Protein AF-A0A536Z7R0-F1 (afdb_monomer_lite)

Structure (mmCIF, N/CA/C/O backbone):
data_AF-A0A536Z7R0-F1
#
_entry.id   AF-A0A536Z7R0-F1
#
loop_
_atom_site.group_PDB
_atom_site.id
_atom_site.type_symbol
_atom_site.label_atom_id
_atom_site.label_alt_id
_atom_site.label_comp_id
_atom_site.label_asym_id
_atom_site.label_entity_id
_atom_site.label_seq_id
_atom_site.pdbx_PDB_ins_code
_atom_site.Cartn_x
_atom_site.Cartn_y
_atom_site.Cartn_z
_atom_site.occupancy
_atom_site.B_iso_or_equiv
_atom_site.auth_seq_id
_atom_site.auth_comp_id
_atom_site.auth_asym_id
_atom_site.auth_atom_id
_atom_site.pdbx_PDB_model_num
ATOM 1 N N . MET A 1 1 ? 31.403 8.429 -36.443 1.00 37.69 1 MET A N 1
ATOM 2 C CA . MET A 1 1 ? 29.964 8.539 -36.758 1.00 37.69 1 MET A CA 1
ATOM 3 C C . MET A 1 1 ? 29.201 8.063 -35.531 1.00 37.69 1 MET A C 1
ATOM 5 O O . MET A 1 1 ? 29.102 6.863 -35.332 1.00 37.69 1 MET A O 1
ATOM 9 N N . ILE A 1 2 ? 28.797 8.972 -34.637 1.00 49.50 2 ILE A N 1
ATOM 10 C CA . ILE A 1 2 ? 28.021 8.599 -33.443 1.00 49.50 2 ILE A CA 1
ATOM 11 C C . ILE A 1 2 ? 26.583 8.401 -33.923 1.00 49.50 2 ILE A C 1
ATOM 13 O O . ILE A 1 2 ? 25.930 9.368 -34.311 1.00 49.50 2 ILE A O 1
ATOM 17 N N . ALA A 1 3 ? 26.127 7.150 -33.987 1.00 56.59 3 ALA A N 1
ATOM 18 C CA . ALA A 1 3 ? 24.727 6.856 -34.247 1.00 56.59 3 ALA A CA 1
ATOM 19 C C . ALA A 1 3 ? 23.916 7.425 -33.078 1.00 56.59 3 ALA A C 1
ATOM 21 O O . ALA A 1 3 ? 24.098 7.022 -31.933 1.00 56.59 3 ALA A O 1
ATOM 22 N N . ARG A 1 4 ? 23.083 8.432 -33.353 1.00 60.38 4 ARG A N 1
ATOM 23 C CA . ARG A 1 4 ? 22.145 8.962 -32.368 1.00 60.38 4 ARG A CA 1
ATOM 24 C C . ARG A 1 4 ? 21.025 7.943 -32.234 1.00 60.38 4 ARG A C 1
ATOM 26 O O . ARG A 1 4 ? 20.289 7.737 -33.199 1.00 60.38 4 ARG A O 1
ATOM 33 N N . ASP A 1 5 ? 20.909 7.322 -31.068 1.00 57.41 5 ASP A N 1
ATOM 34 C CA . ASP A 1 5 ? 19.802 6.414 -30.800 1.00 57.41 5 ASP A CA 1
ATOM 35 C C . ASP A 1 5 ? 18.461 7.134 -31.009 1.00 57.41 5 ASP A C 1
ATOM 37 O O . ASP A 1 5 ? 18.314 8.309 -30.637 1.00 57.41 5 ASP A O 1
ATOM 41 N N . PRO A 1 6 ? 17.470 6.475 -31.636 1.00 61.03 6 PRO A N 1
ATOM 42 C CA . PRO A 1 6 ? 16.142 7.047 -31.750 1.00 61.03 6 PRO A CA 1
ATOM 43 C C . PRO A 1 6 ? 15.572 7.288 -30.341 1.00 61.03 6 PRO A C 1
ATOM 45 O O . PRO A 1 6 ? 15.823 6.490 -29.436 1.00 61.03 6 PRO A O 1
ATOM 48 N N . PRO A 1 7 ? 14.760 8.342 -30.140 1.00 60.66 7 PRO A N 1
ATOM 49 C CA . PRO A 1 7 ? 14.249 8.768 -28.831 1.00 60.66 7 PRO A CA 1
ATOM 50 C C . PRO A 1 7 ? 13.238 7.799 -28.190 1.00 60.66 7 PRO A C 1
ATOM 52 O O . PRO A 1 7 ? 12.446 8.221 -27.364 1.00 60.66 7 PRO A O 1
ATOM 55 N N . GLY A 1 8 ? 13.210 6.528 -28.594 1.00 61.25 8 GLY A N 1
ATOM 56 C CA . GLY A 1 8 ? 12.556 5.432 -27.874 1.00 61.25 8 GLY A CA 1
ATOM 57 C C . GLY A 1 8 ? 13.526 4.310 -27.478 1.00 61.25 8 GLY A C 1
ATOM 58 O O . GLY A 1 8 ? 13.253 3.575 -26.534 1.00 61.25 8 GLY A O 1
ATOM 59 N N . ALA A 1 9 ? 14.682 4.200 -28.144 1.00 64.38 9 ALA A N 1
ATOM 60 C CA . ALA A 1 9 ? 15.721 3.228 -27.804 1.00 64.38 9 ALA A CA 1
ATOM 61 C C . ALA A 1 9 ? 16.461 3.613 -26.514 1.00 64.38 9 ALA A C 1
ATOM 63 O O . ALA A 1 9 ? 16.735 2.745 -25.690 1.00 64.38 9 ALA A O 1
ATOM 64 N N . VAL A 1 10 ? 16.697 4.913 -26.294 1.00 67.88 10 VAL A N 1
ATOM 65 C CA . VAL A 1 10 ? 17.288 5.434 -25.047 1.00 67.88 10 VAL A CA 1
ATOM 66 C C . VAL A 1 10 ? 16.356 5.203 -23.852 1.00 67.88 10 VAL A C 1
ATOM 68 O O . VAL A 1 10 ? 16.800 4.83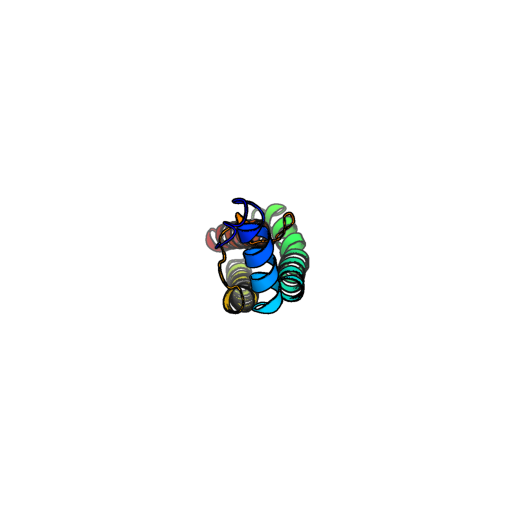1 -22.776 1.00 67.88 10 VAL A O 1
ATOM 71 N N . GLN A 1 11 ? 15.047 5.367 -24.026 1.00 67.12 11 GLN A N 1
ATOM 72 C CA . GLN A 1 11 ? 14.048 5.147 -22.978 1.00 67.12 11 GLN A CA 1
ATOM 73 C C . GLN A 1 11 ? 13.888 3.656 -22.677 1.00 67.12 11 GLN A C 1
ATOM 75 O O . GLN A 1 11 ? 13.777 3.274 -21.514 1.00 67.12 11 GLN A O 1
ATOM 80 N N . GLY A 1 12 ? 13.931 2.810 -23.711 1.00 70.75 12 GLY A N 1
ATOM 81 C CA . GLY A 1 12 ? 13.987 1.360 -23.548 1.00 70.75 12 GLY A CA 1
ATOM 82 C C . GLY A 1 12 ? 15.222 0.911 -22.763 1.00 70.75 12 GLY A C 1
ATOM 83 O O . GLY A 1 12 ? 15.090 0.098 -21.849 1.00 70.75 12 GLY A O 1
ATOM 84 N N . SER A 1 13 ? 16.401 1.477 -23.054 1.00 80.75 13 SER A N 1
ATOM 85 C CA . SER A 1 13 ? 17.635 1.150 -22.328 1.00 80.75 13 SER A CA 1
ATOM 86 C C . SER A 1 13 ? 17.644 1.698 -20.897 1.00 80.75 13 SER A C 1
ATOM 88 O O . SER A 1 13 ? 18.053 0.989 -19.983 1.00 80.75 13 SER A O 1
ATOM 90 N N . LEU A 1 14 ? 17.111 2.902 -20.666 1.00 78.81 14 LEU A N 1
ATOM 91 C CA . LEU A 1 14 ? 16.943 3.478 -19.326 1.00 78.81 14 LEU A CA 1
ATOM 92 C C . LEU A 1 14 ? 15.981 2.661 -18.461 1.00 78.81 14 LEU A C 1
ATOM 94 O O . LEU A 1 14 ? 16.261 2.430 -17.287 1.00 78.81 14 LEU A O 1
ATOM 98 N N . ARG A 1 15 ? 14.866 2.190 -19.030 1.00 75.44 15 ARG A N 1
ATOM 99 C CA . ARG A 1 15 ? 13.935 1.299 -18.327 1.00 75.44 15 ARG A CA 1
ATOM 100 C C . ARG A 1 15 ? 14.604 -0.031 -17.973 1.00 75.44 15 ARG A C 1
ATOM 102 O O . ARG A 1 15 ? 14.420 -0.508 -16.859 1.00 75.44 15 ARG A O 1
ATOM 109 N N . ALA A 1 16 ? 15.375 -0.617 -18.891 1.00 74.62 16 ALA A N 1
ATOM 110 C CA . ALA A 1 16 ? 16.109 -1.854 -18.621 1.00 74.62 16 ALA A CA 1
ATOM 111 C C . ALA A 1 16 ? 17.127 -1.667 -17.483 1.00 74.62 16 ALA A C 1
ATOM 113 O O . ALA A 1 16 ? 17.119 -2.432 -16.526 1.00 74.62 16 ALA A O 1
ATOM 114 N N . LEU A 1 17 ? 17.909 -0.582 -17.516 1.00 76.94 17 LEU A N 1
ATOM 115 C CA . LEU A 1 17 ? 18.843 -0.241 -16.440 1.00 76.94 17 LEU A CA 1
ATOM 116 C C . LEU A 1 17 ? 18.138 -0.003 -15.099 1.00 76.94 17 LEU A C 1
ATOM 118 O O . LEU A 1 17 ? 18.655 -0.403 -14.065 1.00 76.94 17 LEU A O 1
ATOM 122 N N . ALA A 1 18 ? 16.957 0.617 -15.093 1.00 76.12 18 ALA A N 1
ATOM 123 C CA . ALA A 1 18 ? 16.186 0.808 -13.868 1.00 76.12 18 ALA A CA 1
ATOM 124 C C . ALA A 1 18 ? 15.742 -0.523 -13.234 1.00 76.12 18 ALA A C 1
ATOM 126 O O . ALA A 1 18 ? 15.784 -0.646 -12.013 1.00 76.12 18 ALA A O 1
ATOM 127 N N . VAL A 1 19 ? 15.358 -1.512 -14.050 1.00 72.38 19 VAL A N 1
ATOM 128 C CA . VAL A 1 19 ? 15.024 -2.875 -13.592 1.00 72.38 19 VAL A CA 1
ATOM 129 C C . VAL A 1 19 ? 16.260 -3.624 -13.082 1.00 72.38 19 VAL A C 1
ATOM 131 O O . VAL A 1 19 ? 16.153 -4.410 -12.147 1.00 72.38 19 VAL A O 1
ATOM 134 N N . ASP A 1 20 ? 17.434 -3.377 -13.661 1.00 70.25 20 ASP A N 1
ATOM 135 C CA . ASP A 1 20 ? 18.677 -4.014 -13.213 1.00 70.25 20 ASP A CA 1
ATOM 136 C C . ASP A 1 20 ? 19.246 -3.355 -11.941 1.00 70.25 20 ASP A C 1
ATOM 138 O O . ASP A 1 20 ? 19.812 -4.031 -11.082 1.00 70.25 20 ASP A O 1
ATOM 142 N N . CYS A 1 21 ? 19.096 -2.033 -11.792 1.00 82.06 21 CYS A N 1
ATOM 143 C CA . CYS A 1 21 ? 19.543 -1.289 -10.610 1.00 82.06 21 CYS A CA 1
ATOM 144 C C . CYS A 1 21 ? 18.596 -1.443 -9.410 1.00 82.06 21 CYS A C 1
ATOM 146 O O . CYS A 1 21 ? 19.049 -1.356 -8.266 1.00 82.06 21 CYS A O 1
ATOM 148 N N . TRP A 1 22 ? 17.304 -1.671 -9.656 1.00 83.62 22 TRP A N 1
ATOM 149 C CA . TRP A 1 22 ? 16.289 -1.902 -8.631 1.00 83.62 22 TRP A CA 1
ATOM 150 C C . TRP A 1 22 ? 15.434 -3.104 -8.993 1.00 83.62 22 TRP A C 1
ATOM 152 O O . TRP A 1 22 ? 14.855 -3.147 -10.073 1.00 83.62 22 TRP A O 1
ATOM 162 N N . ASP A 1 23 ? 15.244 -4.024 -8.047 1.00 90.44 23 ASP A N 1
ATOM 163 C CA . ASP A 1 23 ? 14.312 -5.141 -8.217 1.00 90.44 23 ASP A CA 1
ATOM 164 C C . ASP A 1 23 ? 12.850 -4.652 -8.147 1.00 90.44 23 ASP A C 1
ATOM 166 O O . ASP A 1 23 ? 12.133 -4.812 -7.153 1.00 90.44 23 ASP A O 1
ATOM 170 N N . LEU A 1 24 ? 12.403 -4.005 -9.228 1.00 91.81 24 LEU A N 1
ATOM 171 C CA . LEU A 1 24 ? 11.054 -3.463 -9.371 1.00 91.81 24 LEU A CA 1
ATOM 172 C C . LEU A 1 24 ? 10.002 -4.580 -9.315 1.00 91.81 24 LEU A C 1
ATOM 174 O O . LEU A 1 24 ? 8.881 -4.346 -8.868 1.00 91.81 24 LEU A O 1
ATOM 178 N N . ALA A 1 25 ? 10.342 -5.808 -9.714 1.00 92.62 25 ALA A N 1
ATOM 179 C CA . ALA A 1 25 ? 9.430 -6.944 -9.625 1.00 92.62 25 ALA A CA 1
ATOM 180 C C . ALA A 1 25 ? 9.174 -7.355 -8.163 1.00 92.62 25 ALA A C 1
ATOM 182 O O . ALA A 1 25 ? 8.016 -7.564 -7.765 1.00 92.62 25 ALA A O 1
ATOM 183 N N . ALA A 1 26 ? 10.227 -7.424 -7.344 1.00 93.56 26 ALA A N 1
ATOM 184 C CA . ALA A 1 26 ? 10.097 -7.656 -5.910 1.00 93.56 26 ALA A CA 1
ATOM 185 C C . ALA A 1 26 ? 9.331 -6.514 -5.233 1.00 93.56 26 ALA A C 1
ATOM 187 O O . ALA A 1 26 ? 8.364 -6.775 -4.515 1.00 93.56 26 ALA A O 1
ATOM 188 N N . LEU A 1 27 ? 9.669 -5.259 -5.534 1.00 95.50 27 LEU A N 1
ATOM 189 C CA . LEU A 1 27 ? 8.989 -4.098 -4.958 1.00 95.50 27 LEU A CA 1
ATOM 190 C C . LEU A 1 27 ? 7.496 -4.041 -5.341 1.00 95.50 27 LEU A C 1
ATOM 192 O O . LEU A 1 27 ? 6.636 -3.825 -4.484 1.00 95.50 27 LEU A O 1
ATOM 196 N N . ALA A 1 28 ? 7.147 -4.329 -6.599 1.00 96.38 28 ALA A N 1
ATOM 197 C CA . ALA A 1 28 ? 5.750 -4.459 -7.017 1.00 96.38 28 ALA A CA 1
ATOM 198 C C . ALA A 1 28 ? 5.021 -5.557 -6.225 1.00 96.38 28 ALA A C 1
ATOM 200 O O . ALA A 1 28 ? 3.861 -5.399 -5.836 1.00 96.38 28 ALA A O 1
ATOM 201 N N . THR A 1 29 ? 5.699 -6.672 -5.945 1.00 97.38 29 THR A N 1
ATOM 202 C CA . THR A 1 29 ? 5.152 -7.753 -5.116 1.00 97.38 29 THR A CA 1
ATOM 203 C C . THR A 1 29 ? 4.896 -7.292 -3.681 1.00 97.38 29 THR A C 1
ATOM 205 O O . THR A 1 29 ? 3.851 -7.623 -3.115 1.00 97.38 29 THR A O 1
ATOM 208 N N . GLU A 1 30 ? 5.787 -6.497 -3.093 1.00 97.75 30 GLU A N 1
ATOM 209 C CA . GLU A 1 30 ? 5.590 -5.923 -1.758 1.00 97.75 30 GLU A CA 1
ATOM 210 C C . GLU A 1 30 ? 4.391 -4.971 -1.703 1.00 97.75 30 GLU A C 1
ATOM 212 O O . GLU A 1 30 ? 3.549 -5.100 -0.809 1.00 97.75 30 GLU A O 1
ATOM 217 N N . TYR A 1 31 ? 4.233 -4.095 -2.699 1.00 98.31 31 TYR A N 1
ATOM 218 C CA . TYR A 1 31 ? 3.046 -3.247 -2.825 1.00 98.31 31 TYR A CA 1
ATOM 219 C C . TYR A 1 31 ? 1.756 -4.061 -2.948 1.00 98.31 31 TYR A C 1
ATOM 221 O O . TYR A 1 31 ? 0.771 -3.773 -2.266 1.00 98.31 31 TYR A O 1
ATOM 229 N N . ARG A 1 32 ? 1.744 -5.112 -3.777 1.00 98.38 32 ARG A N 1
ATOM 230 C CA . ARG A 1 32 ? 0.573 -5.993 -3.915 1.00 98.38 32 ARG A CA 1
ATOM 231 C C . ARG A 1 32 ? 0.249 -6.719 -2.609 1.00 98.38 32 ARG A C 1
ATOM 233 O O . ARG A 1 32 ? -0.922 -6.803 -2.249 1.00 98.38 32 ARG A O 1
ATOM 240 N N . ARG A 1 33 ? 1.255 -7.181 -1.857 1.00 98.50 33 ARG A N 1
ATOM 241 C CA . ARG A 1 33 ? 1.063 -7.780 -0.521 1.00 98.50 33 ARG A CA 1
ATOM 242 C C . ARG A 1 33 ? 0.489 -6.780 0.478 1.00 98.50 33 ARG A C 1
ATOM 244 O O . ARG A 1 33 ? -0.415 -7.136 1.231 1.00 98.50 33 ARG A O 1
ATOM 251 N N . PHE A 1 34 ? 0.978 -5.540 0.471 1.00 98.62 34 PHE A N 1
ATOM 252 C CA . PHE A 1 34 ? 0.411 -4.459 1.276 1.00 98.62 34 PHE A CA 1
ATOM 253 C C . PHE A 1 34 ? -1.075 -4.255 0.949 1.00 98.62 34 PHE A C 1
ATOM 255 O O . PHE A 1 34 ? -1.917 -4.327 1.844 1.00 98.62 34 PHE A O 1
ATOM 262 N N . MET A 1 35 ? -1.421 -4.100 -0.332 1.00 98.69 35 MET A N 1
ATOM 263 C CA . MET A 1 35 ? -2.813 -3.913 -0.754 1.00 98.69 35 MET A CA 1
ATOM 264 C C . MET A 1 35 ? -3.700 -5.105 -0.381 1.00 98.69 35 MET A C 1
ATOM 266 O O . MET A 1 35 ? -4.787 -4.907 0.153 1.00 98.69 35 MET A O 1
ATOM 270 N N . ALA A 1 36 ? -3.230 -6.338 -0.588 1.00 98.62 36 ALA A N 1
ATOM 271 C CA . ALA A 1 36 ? -3.973 -7.544 -0.226 1.00 98.62 36 ALA A CA 1
ATOM 272 C C . ALA A 1 36 ? -4.240 -7.643 1.285 1.00 98.62 36 ALA A C 1
ATOM 274 O O . ALA A 1 36 ? -5.277 -8.157 1.696 1.00 98.62 36 ALA A O 1
ATOM 275 N N . ARG A 1 37 ? -3.325 -7.137 2.122 1.00 98.25 37 ARG A N 1
ATOM 276 C CA . ARG A 1 37 ? -3.478 -7.162 3.580 1.00 98.25 37 ARG A CA 1
ATOM 277 C C . ARG A 1 37 ? -4.428 -6.087 4.104 1.00 98.25 37 ARG A C 1
ATOM 279 O O . ARG A 1 37 ? -5.182 -6.364 5.030 1.00 98.25 37 ARG A O 1
ATOM 286 N N . PHE A 1 38 ? -4.384 -4.878 3.549 1.00 98.56 38 PHE A N 1
ATOM 287 C CA . PHE A 1 38 ? -5.140 -3.738 4.084 1.00 98.56 38 PHE A CA 1
ATOM 288 C C . PHE A 1 38 ? -6.425 -3.417 3.316 1.00 98.56 38 PHE A C 1
ATOM 290 O O . PHE A 1 38 ? -7.307 -2.776 3.878 1.00 98.56 38 PHE A O 1
ATOM 297 N N . GLY A 1 39 ? -6.572 -3.887 2.076 1.00 98.44 39 GLY A N 1
ATOM 298 C CA . GLY A 1 39 ? -7.775 -3.684 1.264 1.00 98.44 39 GLY A CA 1
ATOM 299 C C . GLY A 1 39 ? -9.042 -4.217 1.935 1.00 98.44 39 GLY A C 1
ATOM 300 O O . GLY A 1 39 ? -9.960 -3.435 2.161 1.00 98.44 39 GLY A O 1
ATOM 301 N N . PRO A 1 40 ? -9.087 -5.497 2.355 1.00 98.31 40 PRO A N 1
ATOM 302 C CA . PRO A 1 40 ? -10.254 -6.044 3.049 1.00 98.31 40 PRO A CA 1
ATOM 303 C C . PRO A 1 40 ? -10.592 -5.308 4.352 1.00 98.31 40 PRO A C 1
ATOM 305 O O . PRO A 1 40 ? -11.759 -5.170 4.702 1.00 98.31 40 PRO A O 1
ATOM 308 N N . VAL A 1 41 ? -9.576 -4.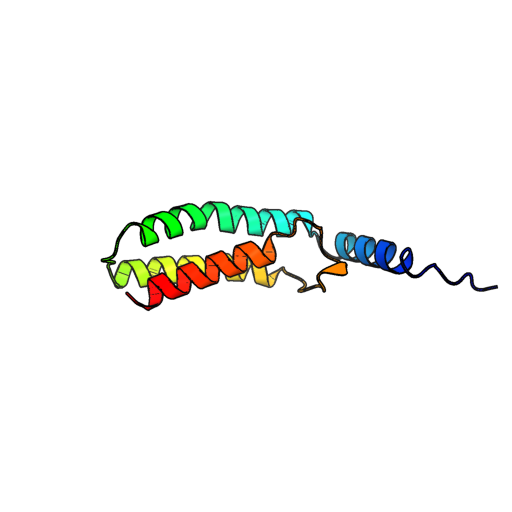804 5.060 1.00 97.06 41 VAL A N 1
ATOM 309 C CA . VAL A 1 41 ? -9.767 -4.043 6.302 1.00 97.06 41 VAL A CA 1
ATOM 310 C C . VAL A 1 41 ? -10.370 -2.668 6.010 1.00 97.06 41 VAL A C 1
ATOM 312 O O . VAL A 1 41 ? -11.268 -2.243 6.727 1.00 97.06 41 VAL A O 1
ATOM 315 N N . LEU A 1 42 ? -9.930 -1.988 4.945 1.00 97.50 42 LEU A N 1
ATOM 316 C CA . LEU A 1 42 ? -10.536 -0.728 4.508 1.00 97.50 42 LEU A CA 1
ATOM 317 C C . LEU A 1 42 ? -12.014 -0.910 4.148 1.00 97.50 42 LEU A C 1
ATOM 319 O O . LEU A 1 42 ? -12.838 -0.086 4.534 1.00 97.50 42 LEU A O 1
ATOM 323 N N . GLU A 1 43 ? -12.353 -1.988 3.443 1.00 97.19 43 GLU A N 1
ATOM 324 C CA . GLU A 1 43 ? -13.744 -2.295 3.100 1.00 97.19 43 GLU A CA 1
ATOM 325 C C . GLU A 1 43 ? -14.586 -2.600 4.346 1.00 97.19 43 GLU A C 1
ATOM 327 O O . GLU A 1 43 ? -15.700 -2.095 4.470 1.00 97.19 43 GLU A O 1
ATOM 332 N N . ALA A 1 44 ? -14.038 -3.341 5.314 1.00 94.88 44 ALA A N 1
ATOM 333 C CA . ALA A 1 44 ? -14.707 -3.578 6.592 1.00 94.88 44 ALA A CA 1
ATOM 334 C C . ALA A 1 44 ? -14.937 -2.274 7.374 1.00 94.88 44 ALA A C 1
ATOM 336 O O . ALA A 1 44 ? -16.031 -2.056 7.886 1.00 94.88 44 ALA A O 1
ATOM 337 N N . LEU A 1 45 ? -13.944 -1.381 7.426 1.00 94.38 45 LEU A N 1
ATOM 338 C CA . LEU A 1 45 ? -14.100 -0.071 8.059 1.00 94.38 45 LEU A CA 1
ATOM 339 C C . LEU A 1 45 ? -15.178 0.759 7.345 1.00 94.38 45 LEU A C 1
ATOM 341 O O . LEU A 1 45 ? -16.057 1.300 7.993 1.00 94.38 45 LEU A O 1
ATOM 345 N N . ARG A 1 46 ? -15.199 0.797 6.008 1.00 95.25 46 ARG A N 1
ATOM 346 C CA . ARG A 1 46 ? -16.233 1.524 5.243 1.00 95.25 46 ARG A CA 1
ATOM 347 C C . ARG A 1 46 ? -17.658 1.019 5.489 1.00 95.25 46 ARG A C 1
ATOM 349 O O . ARG A 1 46 ? -18.601 1.789 5.328 1.00 95.25 46 ARG A O 1
ATOM 356 N N . ALA A 1 47 ? -17.822 -0.254 5.843 1.00 95.44 47 ALA A N 1
ATOM 357 C CA . ALA A 1 47 ? -19.127 -0.859 6.096 1.00 95.44 47 ALA A CA 1
ATOM 358 C C . ALA A 1 47 ? -19.750 -0.448 7.445 1.00 95.44 47 ALA A C 1
ATOM 360 O O . ALA A 1 47 ? -20.939 -0.688 7.661 1.00 95.44 47 ALA A O 1
ATOM 361 N N . HIS A 1 48 ? -18.980 0.174 8.342 1.00 90.12 48 HIS A N 1
ATOM 362 C CA . HIS A 1 48 ? -19.440 0.611 9.658 1.00 90.12 48 HIS A CA 1
ATOM 363 C C . HIS A 1 48 ? -19.216 2.116 9.836 1.00 90.12 48 HIS A C 1
ATOM 365 O O . HIS A 1 48 ? -18.269 2.683 9.309 1.00 90.12 48 HIS A O 1
ATOM 371 N N . THR A 1 49 ? -20.102 2.783 10.572 1.00 84.94 49 THR A N 1
ATOM 372 C CA . THR A 1 49 ? -20.013 4.237 10.809 1.00 84.94 49 THR A CA 1
ATOM 373 C C . THR A 1 49 ? -19.492 4.591 12.194 1.00 84.94 49 THR A C 1
ATOM 375 O O . THR A 1 49 ? -19.123 5.737 12.421 1.00 84.94 49 THR A O 1
ATOM 378 N N . ASP A 1 50 ? -19.498 3.628 13.114 1.00 89.69 50 ASP A N 1
ATOM 379 C CA . ASP A 1 50 ? -18.996 3.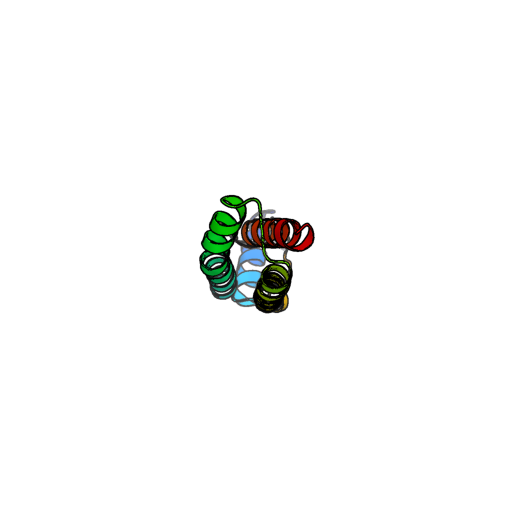783 14.473 1.00 89.69 50 ASP A CA 1
ATOM 380 C C . ASP A 1 50 ? -17.738 2.927 14.624 1.00 89.69 50 ASP A C 1
ATOM 382 O O . ASP A 1 50 ? -17.735 1.732 14.299 1.00 89.69 50 ASP A O 1
ATOM 386 N N . HIS A 1 51 ? -16.644 3.559 15.028 1.00 92.81 51 HIS A N 1
ATOM 387 C CA . HIS A 1 51 ? -15.343 2.923 15.155 1.00 92.81 51 HIS A CA 1
ATOM 388 C C . HIS A 1 51 ? -14.744 3.288 16.499 1.00 92.81 51 HIS A C 1
ATOM 390 O O . HIS A 1 51 ? -14.684 4.459 16.859 1.00 92.81 51 HIS A O 1
ATOM 396 N N . ASP A 1 52 ? -14.248 2.280 17.209 1.00 94.75 52 ASP A N 1
ATOM 397 C CA . ASP A 1 52 ? -13.518 2.510 18.446 1.00 94.75 52 ASP A CA 1
ATOM 398 C C . ASP A 1 52 ? -12.215 3.295 18.167 1.00 94.75 52 ASP A C 1
ATOM 400 O O . ASP A 1 52 ? -11.365 2.807 17.406 1.00 94.75 52 ASP A O 1
ATOM 404 N N . PRO A 1 53 ? -12.017 4.483 18.775 1.00 95.50 53 PRO A N 1
ATOM 405 C CA . PRO A 1 53 ? -10.842 5.314 18.523 1.00 95.50 53 PRO A CA 1
ATOM 406 C C . PRO A 1 53 ? -9.514 4.617 18.852 1.00 95.50 53 PRO A C 1
ATOM 408 O O . PRO A 1 53 ? -8.511 4.834 18.163 1.00 95.50 53 PRO A O 1
ATOM 411 N N . GLU A 1 54 ? -9.489 3.752 19.873 1.00 96.75 54 GLU A N 1
ATOM 412 C CA . GLU A 1 54 ? -8.291 2.988 20.235 1.00 96.75 54 GLU A CA 1
ATOM 413 C C . GLU A 1 54 ? -7.937 1.976 19.136 1.00 96.75 54 GLU A C 1
ATOM 415 O O . GLU A 1 54 ? -6.797 1.962 18.652 1.00 96.75 54 GLU A O 1
ATOM 420 N N . GLN A 1 55 ? -8.912 1.193 18.656 1.00 95.62 55 GLN A N 1
ATOM 421 C CA . GLN A 1 55 ? -8.695 0.310 17.508 1.00 95.62 55 GLN A CA 1
ATOM 422 C C . GLN A 1 55 ? -8.244 1.086 16.266 1.00 95.62 55 GLN A C 1
ATOM 424 O O . GLN A 1 55 ? -7.275 0.674 15.621 1.00 95.62 55 GLN A O 1
ATOM 429 N N . CYS A 1 56 ? -8.877 2.223 15.948 1.00 97.00 56 CYS A N 1
ATOM 430 C CA . CYS A 1 56 ? -8.484 3.084 14.828 1.00 97.00 56 CYS A CA 1
ATOM 431 C C . CYS A 1 56 ? -7.018 3.518 14.915 1.00 97.00 56 CYS A C 1
ATOM 433 O O . CYS A 1 56 ? -6.280 3.432 13.926 1.00 97.00 56 CYS A O 1
ATOM 435 N N . PHE A 1 57 ? -6.563 3.931 16.100 1.00 97.25 57 PHE A N 1
ATOM 436 C CA . PHE A 1 57 ? -5.169 4.295 16.330 1.00 97.25 57 PHE A CA 1
ATOM 437 C C . PHE A 1 57 ? -4.212 3.122 16.069 1.00 97.25 57 PHE A C 1
ATOM 439 O O . PHE A 1 57 ? -3.199 3.294 15.374 1.00 97.25 57 PHE A O 1
ATOM 446 N N . ILE A 1 58 ? -4.543 1.930 16.573 1.00 97.56 58 ILE A N 1
ATOM 447 C CA . ILE A 1 58 ? -3.733 0.718 16.397 1.00 97.56 58 ILE A CA 1
ATOM 448 C C . ILE A 1 58 ? -3.625 0.363 14.911 1.00 97.56 58 ILE A C 1
ATOM 450 O O . ILE A 1 58 ? -2.514 0.245 14.380 1.00 97.56 58 ILE A O 1
ATOM 454 N N . VAL A 1 59 ? -4.754 0.242 14.202 1.00 97.44 59 VAL A N 1
ATOM 455 C CA . VAL A 1 59 ? -4.741 -0.197 12.798 1.00 97.44 59 VAL A CA 1
ATOM 456 C C . VAL A 1 59 ? -4.068 0.817 11.878 1.00 97.44 59 VAL A C 1
ATOM 458 O O . VAL A 1 59 ? -3.321 0.424 10.980 1.00 97.44 59 VAL A O 1
ATOM 461 N N . ARG A 1 60 ? -4.236 2.120 12.134 1.00 97.69 60 ARG A N 1
ATOM 462 C CA . ARG A 1 60 ? -3.547 3.187 11.397 1.00 97.69 60 ARG A CA 1
ATOM 463 C C . ARG A 1 60 ? -2.038 3.130 11.599 1.00 97.69 60 ARG A C 1
ATOM 465 O O . ARG A 1 60 ? -1.280 3.322 10.649 1.00 97.69 60 ARG A O 1
ATOM 472 N N . THR A 1 61 ? -1.589 2.836 12.817 1.00 98.25 61 THR A N 1
ATOM 473 C CA . THR A 1 61 ? -0.160 2.692 13.118 1.00 98.25 61 THR A CA 1
ATOM 474 C C . THR A 1 61 ? 0.440 1.499 12.374 1.00 98.25 61 THR A C 1
ATOM 476 O O . THR A 1 61 ? 1.492 1.630 11.742 1.00 98.25 61 THR A O 1
ATOM 479 N N . LEU A 1 62 ? -0.258 0.358 12.362 1.00 98.31 62 LEU A N 1
ATOM 480 C CA . LEU A 1 62 ? 0.155 -0.832 11.609 1.00 98.31 62 LEU A CA 1
ATOM 481 C C . LEU A 1 62 ? 0.180 -0.583 10.094 1.00 98.31 62 LEU A C 1
ATOM 483 O O . LEU A 1 62 ? 1.136 -0.987 9.428 1.00 98.31 62 LEU A O 1
ATOM 487 N N . LEU A 1 63 ? -0.828 0.111 9.557 1.00 98.56 63 LEU A N 1
ATOM 488 C CA . LEU A 1 63 ? -0.888 0.530 8.155 1.00 98.56 63 LEU A CA 1
ATOM 489 C C . LEU A 1 63 ? 0.335 1.371 7.779 1.00 98.56 63 LEU A C 1
ATOM 491 O O . LEU A 1 63 ? 1.040 1.039 6.826 1.00 98.56 63 LEU A O 1
ATOM 495 N N . ILE A 1 64 ? 0.604 2.445 8.530 1.00 98.31 64 ILE A N 1
ATOM 496 C CA . ILE A 1 64 ? 1.714 3.360 8.240 1.00 98.31 64 ILE A CA 1
ATOM 497 C C . ILE A 1 64 ? 3.059 2.649 8.369 1.00 98.31 64 ILE A C 1
ATOM 499 O O . ILE A 1 64 ? 3.937 2.868 7.535 1.00 98.31 64 ILE A O 1
ATOM 503 N N . HIS A 1 65 ? 3.229 1.776 9.365 1.00 98.19 65 HIS A N 1
ATOM 504 C CA . HIS A 1 65 ? 4.449 0.985 9.501 1.00 98.19 65 HI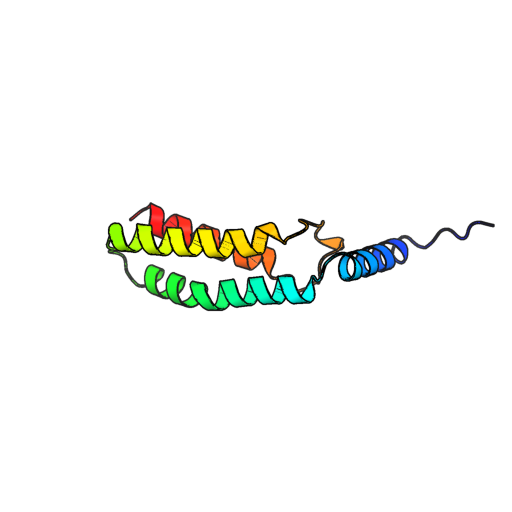S A CA 1
ATOM 505 C C . HIS A 1 65 ? 4.674 0.083 8.280 1.00 98.19 65 HIS A C 1
ATOM 507 O O . HIS A 1 65 ? 5.765 0.078 7.709 1.00 98.19 65 HIS A O 1
ATOM 513 N N . ALA A 1 66 ? 3.642 -0.643 7.841 1.00 97.94 66 ALA A N 1
ATOM 514 C CA . ALA A 1 66 ? 3.735 -1.514 6.676 1.00 97.94 66 ALA A CA 1
ATOM 515 C C . ALA A 1 66 ? 4.000 -0.726 5.384 1.00 97.94 66 ALA A C 1
ATOM 517 O O . ALA A 1 66 ? 4.879 -1.107 4.615 1.00 97.94 66 ALA A O 1
ATOM 518 N N . PHE A 1 67 ? 3.299 0.391 5.171 1.00 98.25 67 PHE A N 1
ATOM 519 C CA . PHE A 1 67 ? 3.488 1.233 3.990 1.00 98.25 67 PHE A CA 1
ATOM 520 C C . PHE A 1 67 ? 4.904 1.819 3.932 1.00 98.25 67 PHE A C 1
ATOM 522 O O . PHE A 1 67 ? 5.558 1.732 2.895 1.00 98.25 67 PHE A O 1
ATOM 529 N N . ARG A 1 68 ? 5.420 2.322 5.066 1.00 97.62 68 ARG A N 1
ATOM 530 C CA . ARG A 1 68 ? 6.783 2.870 5.162 1.00 97.62 68 ARG A CA 1
ATOM 531 C C . ARG A 1 68 ? 7.849 1.860 4.759 1.00 97.62 68 ARG A C 1
ATOM 533 O O . ARG A 1 68 ? 8.803 2.237 4.090 1.00 97.62 68 ARG A O 1
ATOM 540 N N . ARG A 1 69 ? 7.697 0.588 5.142 1.00 95.81 69 ARG A N 1
ATOM 541 C CA . ARG A 1 69 ? 8.653 -0.466 4.770 1.00 95.81 69 ARG A CA 1
ATOM 542 C C . ARG A 1 69 ? 8.762 -0.637 3.259 1.00 95.81 69 ARG A C 1
ATOM 544 O O . ARG A 1 69 ? 9.873 -0.782 2.774 1.00 95.81 69 ARG A O 1
ATOM 551 N N . VAL A 1 70 ? 7.645 -0.584 2.536 1.00 95.88 70 VAL A N 1
ATOM 552 C CA . VAL A 1 70 ? 7.656 -0.697 1.070 1.00 95.88 70 VAL A CA 1
ATOM 553 C C . VAL A 1 70 ? 8.252 0.571 0.451 1.00 95.88 70 VAL A C 1
ATOM 555 O O . VAL A 1 70 ? 9.194 0.495 -0.328 1.00 95.88 70 VAL A O 1
ATOM 558 N N . THR A 1 71 ? 7.794 1.756 0.873 1.00 95.25 71 THR A N 1
ATOM 559 C CA . THR A 1 71 ? 8.251 3.034 0.291 1.00 95.25 71 THR A CA 1
ATOM 560 C C . THR A 1 71 ? 9.718 3.361 0.560 1.00 95.25 71 THR A C 1
ATOM 562 O O . THR A 1 71 ? 10.299 4.146 -0.175 1.00 95.25 71 THR A O 1
ATOM 565 N N . LEU A 1 72 ? 10.323 2.804 1.616 1.00 94.19 72 LEU A N 1
ATOM 566 C CA . LEU A 1 72 ? 11.752 2.992 1.901 1.00 94.19 72 LEU A CA 1
ATOM 567 C C . LEU A 1 72 ? 12.657 2.312 0.867 1.00 94.19 72 LEU A C 1
ATOM 569 O O . LEU A 1 72 ? 13.799 2.732 0.707 1.00 94.19 72 LEU A O 1
ATOM 573 N N . HIS A 1 73 ? 12.153 1.287 0.179 1.00 90.50 73 HIS A N 1
ATOM 574 C CA . HIS A 1 73 ? 12.860 0.607 -0.904 1.00 90.50 73 HIS A CA 1
ATOM 575 C C . HIS A 1 73 ? 12.430 1.122 -2.289 1.00 90.50 73 HIS A C 1
ATOM 577 O O . HIS A 1 73 ? 12.989 0.683 -3.291 1.00 90.50 73 HIS A O 1
ATOM 583 N N . ASP A 1 74 ? 11.456 2.042 -2.359 1.00 93.50 74 ASP A N 1
ATOM 584 C CA . ASP A 1 74 ? 10.962 2.595 -3.621 1.00 93.50 74 ASP A CA 1
ATOM 585 C C . ASP A 1 74 ? 11.898 3.697 -4.156 1.00 93.50 74 ASP A C 1
ATOM 587 O O . ASP A 1 74 ? 12.102 4.705 -3.471 1.00 93.50 74 ASP A O 1
ATOM 591 N N . PRO A 1 75 ? 12.454 3.542 -5.376 1.00 91.81 75 PRO A N 1
ATOM 592 C CA . PRO A 1 75 ? 13.339 4.533 -5.987 1.00 91.81 75 PRO A CA 1
ATOM 593 C C . PRO A 1 75 ? 12.655 5.824 -6.460 1.00 91.81 75 PRO A C 1
ATOM 595 O O . PRO A 1 75 ? 13.349 6.740 -6.896 1.00 91.81 75 PRO A O 1
ATOM 598 N N . GLN A 1 76 ? 11.323 5.913 -6.409 1.00 90.56 76 GLN A N 1
ATOM 599 C CA . GLN A 1 76 ? 10.517 7.058 -6.854 1.00 90.56 76 GLN A CA 1
ATOM 600 C C . GLN A 1 76 ? 10.840 7.506 -8.286 1.00 90.56 76 GLN A C 1
ATOM 602 O O . GLN A 1 76 ? 10.939 8.697 -8.589 1.00 90.56 76 GLN A O 1
ATOM 607 N N . LEU A 1 77 ? 11.015 6.529 -9.177 1.00 91.88 77 LEU A N 1
ATOM 608 C CA . LEU A 1 77 ? 11.302 6.791 -10.582 1.00 91.88 77 LEU A CA 1
ATOM 609 C C . LEU A 1 77 ? 10.119 7.494 -11.2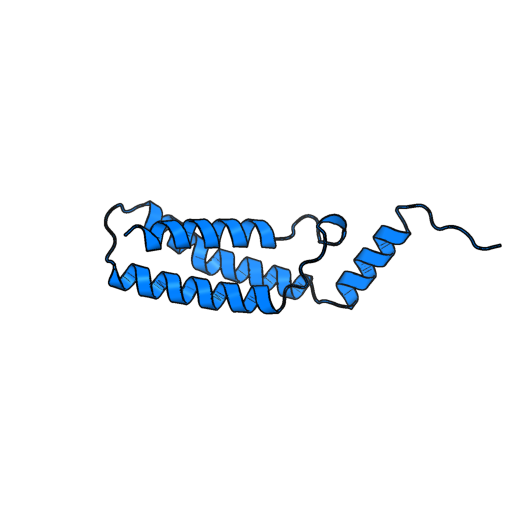74 1.00 91.88 77 LEU A C 1
ATOM 611 O O . LEU A 1 77 ? 8.960 7.252 -10.922 1.00 91.88 77 LEU A O 1
ATOM 615 N N . PRO A 1 78 ? 10.388 8.311 -12.308 1.00 90.94 78 PRO A N 1
ATOM 616 C CA . PRO A 1 78 ? 9.355 8.808 -13.210 1.00 90.94 78 PRO A CA 1
ATOM 617 C C . PRO A 1 78 ? 8.513 7.671 -13.808 1.00 90.94 78 PRO A C 1
ATOM 619 O O . PRO A 1 78 ? 9.020 6.577 -14.076 1.00 90.94 78 PRO A O 1
ATOM 622 N N . ALA A 1 79 ? 7.227 7.937 -14.052 1.00 88.94 79 ALA A N 1
ATOM 623 C CA . ALA A 1 79 ? 6.261 6.931 -14.497 1.00 88.94 79 ALA A CA 1
ATOM 624 C C . ALA A 1 79 ? 6.658 6.250 -15.818 1.00 88.94 79 ALA A C 1
ATOM 626 O O . ALA A 1 79 ? 6.356 5.077 -16.028 1.00 88.94 79 ALA A O 1
ATOM 627 N N . GLU A 1 80 ? 7.381 6.955 -16.686 1.00 88.38 80 GLU A N 1
ATOM 628 C CA . GLU A 1 80 ? 7.863 6.459 -17.974 1.00 88.38 80 GLU A CA 1
ATOM 629 C C . GLU A 1 80 ? 8.856 5.292 -17.824 1.00 88.38 80 GLU A C 1
ATOM 631 O O . GLU A 1 80 ? 8.981 4.459 -18.724 1.00 88.38 80 GLU A O 1
ATOM 636 N N . LEU A 1 81 ? 9.544 5.205 -16.680 1.00 89.06 81 LEU A N 1
ATOM 637 C CA . LEU A 1 81 ? 10.523 4.157 -16.377 1.00 89.06 81 LEU A CA 1
ATOM 638 C C . LEU A 1 81 ? 9.923 2.977 -15.604 1.00 89.06 81 LEU A C 1
ATOM 640 O O . LEU A 1 81 ? 10.563 1.934 -15.493 1.00 89.06 81 LEU A O 1
ATOM 644 N N . LEU A 1 82 ? 8.696 3.107 -15.102 1.00 90.81 82 LEU A N 1
ATOM 645 C CA . LEU A 1 82 ? 8.029 2.067 -14.321 1.00 90.81 82 LEU A CA 1
ATOM 646 C C . LEU A 1 82 ? 7.269 1.083 -15.223 1.00 90.81 82 LEU A C 1
ATOM 648 O O . LEU A 1 82 ? 6.858 1.458 -16.324 1.00 90.81 82 LEU A O 1
ATOM 652 N N . PRO A 1 83 ? 7.044 -0.170 -14.785 1.00 90.31 83 PRO A N 1
ATOM 653 C CA . PRO A 1 83 ? 6.125 -1.097 -15.446 1.00 90.31 83 PRO A CA 1
ATOM 654 C C . PRO A 1 83 ? 4.723 -0.497 -15.636 1.00 90.31 83 PRO A C 1
ATOM 656 O O . PRO A 1 83 ? 4.267 0.309 -14.830 1.00 90.31 83 PRO A O 1
ATOM 659 N N . VAL A 1 84 ? 4.011 -0.915 -16.687 1.00 89.81 84 VAL A N 1
ATOM 660 C CA . VAL A 1 84 ? 2.670 -0.380 -17.006 1.00 89.81 84 VAL A CA 1
ATOM 661 C C . VAL A 1 84 ? 1.654 -0.668 -15.893 1.00 89.81 84 VAL A C 1
ATOM 663 O O . VAL A 1 84 ? 0.779 0.150 -15.630 1.00 89.81 84 VAL A O 1
ATOM 666 N N . ASP A 1 85 ? 1.778 -1.807 -15.217 1.00 92.81 85 ASP A N 1
ATOM 667 C CA . ASP A 1 85 ? 0.906 -2.256 -14.129 1.00 92.81 85 ASP A CA 1
ATOM 668 C C . ASP A 1 85 ? 1.470 -1.920 -12.735 1.00 92.81 85 ASP A C 1
ATOM 670 O O . ASP A 1 85 ? 1.211 -2.632 -11.759 1.00 92.81 85 ASP A O 1
ATOM 674 N N . TRP A 1 86 ? 2.270 -0.851 -12.632 1.00 96.00 86 TRP A N 1
ATOM 675 C CA . TRP A 1 86 ? 2.928 -0.481 -11.383 1.00 96.00 86 TRP A CA 1
ATOM 676 C C . TRP A 1 86 ? 1.919 -0.230 -10.242 1.00 96.00 86 TRP A C 1
ATOM 678 O O . TRP A 1 86 ? 1.061 0.649 -10.352 1.00 96.00 86 TRP A O 1
ATOM 688 N N . PRO A 1 87 ? 2.021 -0.950 -9.108 1.00 97.50 87 PRO A N 1
ATOM 689 C CA . PRO A 1 87 ? 1.013 -0.901 -8.047 1.00 97.50 87 PRO A CA 1
ATOM 690 C C . PRO A 1 87 ? 1.147 0.292 -7.087 1.00 97.50 87 PRO A C 1
ATOM 692 O O . PRO A 1 87 ? 0.244 0.515 -6.279 1.00 97.50 87 PRO A O 1
ATOM 695 N N . GLY A 1 88 ? 2.245 1.055 -7.146 1.00 96.75 88 GLY A N 1
ATOM 696 C CA . GLY A 1 88 ? 2.550 2.133 -6.194 1.00 96.75 88 GLY A CA 1
ATOM 697 C C . GLY A 1 88 ? 1.418 3.161 -6.015 1.00 96.75 88 GLY A C 1
ATOM 698 O O . GLY A 1 88 ? 0.976 3.373 -4.882 1.00 96.75 88 GLY A O 1
ATOM 699 N N . PRO A 1 89 ? 0.873 3.757 -7.096 1.00 96.81 89 PRO A N 1
ATOM 700 C CA . PRO A 1 89 ? -0.232 4.713 -7.001 1.00 96.81 89 PRO A CA 1
ATOM 701 C C . PRO A 1 89 ? -1.492 4.139 -6.341 1.00 96.81 89 PRO A C 1
ATOM 703 O O . PRO A 1 89 ? -2.111 4.802 -5.508 1.00 96.81 89 PRO A O 1
ATOM 706 N N . ALA A 1 90 ? -1.858 2.895 -6.661 1.00 98.00 90 ALA A N 1
ATOM 707 C CA . ALA A 1 90 ? -3.017 2.234 -6.062 1.00 98.00 90 ALA A CA 1
ATOM 708 C C . ALA A 1 90 ? -2.804 1.974 -4.561 1.00 98.00 90 ALA A C 1
ATOM 710 O O . ALA A 1 90 ? -3.688 2.253 -3.747 1.00 98.00 90 ALA A O 1
ATOM 711 N N . ALA A 1 91 ? -1.607 1.523 -4.175 1.00 98.38 91 ALA A N 1
ATOM 712 C CA . ALA A 1 91 ? -1.244 1.339 -2.775 1.00 98.38 91 ALA A CA 1
ATOM 713 C C . ALA A 1 91 ? -1.265 2.662 -1.991 1.00 98.38 91 ALA A C 1
ATOM 715 O O . ALA A 1 91 ? -1.730 2.694 -0.850 1.00 98.38 91 ALA A O 1
ATOM 716 N N . TYR A 1 92 ? -0.818 3.762 -2.605 1.00 98.06 92 TYR A N 1
ATOM 717 C CA . TYR A 1 92 ? -0.901 5.095 -2.010 1.00 98.06 92 TYR A CA 1
ATOM 718 C C . TYR A 1 92 ? -2.352 5.527 -1.766 1.00 98.06 92 TYR A C 1
ATOM 720 O O . TYR A 1 92 ? -2.671 5.990 -0.671 1.00 98.06 92 TYR A O 1
ATOM 728 N N . VAL A 1 93 ? -3.242 5.347 -2.749 1.00 98.56 93 VAL A N 1
ATOM 729 C CA . VAL A 1 93 ? -4.672 5.674 -2.606 1.00 98.56 93 VAL A CA 1
ATOM 730 C C . VAL A 1 93 ? -5.299 4.890 -1.456 1.00 98.56 93 VAL A C 1
ATOM 732 O O . VAL A 1 93 ? -5.949 5.492 -0.602 1.00 98.56 93 VAL A O 1
ATOM 735 N N . LEU A 1 94 ? -5.039 3.582 -1.376 1.00 98.69 94 LEU A N 1
ATOM 736 C CA . LEU A 1 94 ? -5.509 2.742 -0.274 1.00 98.69 94 LEU A CA 1
ATOM 737 C C . LEU A 1 94 ? -5.006 3.262 1.077 1.00 98.69 94 LEU A C 1
ATOM 739 O O . LEU A 1 94 ? -5.796 3.436 2.003 1.00 98.69 94 LEU A O 1
ATOM 743 N N . CYS A 1 95 ? -3.704 3.541 1.187 1.00 98.62 95 CYS A N 1
ATOM 744 C CA . CYS A 1 95 ? -3.087 4.036 2.417 1.00 98.62 95 CYS A CA 1
ATOM 745 C C . CYS A 1 95 ? -3.699 5.375 2.860 1.00 98.62 95 CYS A C 1
ATOM 747 O O . CYS A 1 95 ? -4.073 5.543 4.021 1.00 98.62 95 CYS A O 1
ATOM 749 N N . ARG A 1 96 ? -3.866 6.311 1.920 1.00 98.38 96 ARG A N 1
ATOM 750 C CA . ARG A 1 96 ? -4.493 7.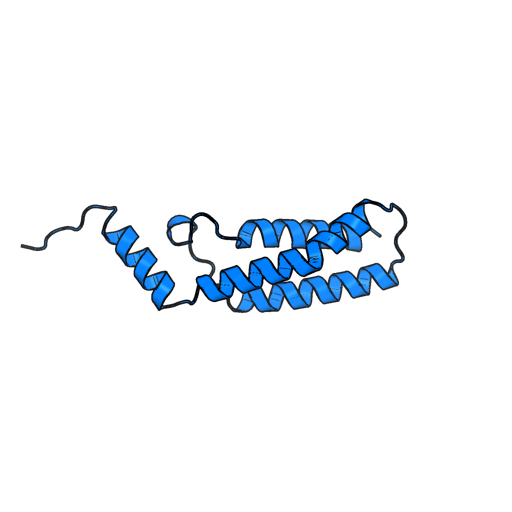616 2.154 1.00 98.38 96 ARG A CA 1
ATOM 751 C C . ARG A 1 96 ? -5.928 7.467 2.650 1.00 98.38 96 ARG A C 1
ATOM 753 O O . ARG A 1 96 ? -6.294 8.102 3.636 1.00 98.38 96 ARG A O 1
ATOM 760 N N . ASP A 1 97 ? -6.741 6.670 1.965 1.00 98.06 97 ASP A N 1
ATOM 761 C CA . ASP A 1 97 ? -8.162 6.524 2.283 1.00 98.06 97 ASP A CA 1
ATOM 762 C C . ASP A 1 97 ? -8.355 5.856 3.649 1.00 98.06 97 ASP A C 1
ATOM 764 O O . ASP A 1 97 ? -9.136 6.341 4.467 1.00 98.06 97 ASP A O 1
ATOM 768 N N . PHE A 1 98 ? -7.569 4.815 3.935 1.00 98.06 98 PHE A N 1
ATOM 769 C CA . PHE A 1 98 ? -7.540 4.160 5.242 1.00 98.06 98 PHE A CA 1
ATOM 770 C C . PHE A 1 98 ? -7.134 5.134 6.349 1.00 98.06 98 PHE A C 1
ATOM 772 O O . PHE A 1 98 ? -7.805 5.226 7.381 1.00 98.06 98 PHE A O 1
ATOM 779 N N . TYR A 1 99 ? -6.052 5.890 6.146 1.00 97.75 99 TYR A N 1
ATOM 780 C CA . TYR A 1 99 ? -5.584 6.861 7.131 1.00 97.75 99 TYR A CA 1
ATOM 781 C C . TYR A 1 99 ? -6.647 7.921 7.429 1.00 97.75 99 TYR A C 1
ATOM 783 O O . TYR A 1 99 ? -6.864 8.252 8.589 1.00 97.75 99 TYR A O 1
ATOM 791 N N . ARG A 1 100 ? -7.325 8.445 6.398 1.00 96.38 100 ARG A N 1
ATOM 792 C CA . ARG A 1 100 ? -8.386 9.448 6.574 1.00 96.38 100 ARG A CA 1
ATOM 793 C C . ARG A 1 100 ? -9.543 8.899 7.395 1.00 96.38 100 ARG A C 1
ATOM 795 O O . ARG A 1 100 ? -9.948 9.562 8.342 1.00 96.38 100 ARG A O 1
ATOM 802 N N . LEU A 1 101 ? -10.020 7.701 7.060 1.00 95.69 101 LEU A N 1
ATOM 803 C CA . LEU A 1 101 ? -11.142 7.073 7.754 1.00 95.69 101 LEU A CA 1
ATOM 804 C C . LEU A 1 101 ? -10.829 6.875 9.243 1.00 95.69 101 LEU A C 1
ATOM 806 O O . LEU A 1 101 ? -11.569 7.330 10.099 1.00 95.69 101 LEU A O 1
ATOM 810 N N . THR A 1 102 ? -9.657 6.319 9.546 1.00 96.25 102 THR A N 1
ATOM 811 C CA . THR A 1 102 ? -9.217 6.027 10.925 1.00 96.25 102 THR A CA 1
ATOM 812 C C . THR A 1 102 ? -8.674 7.228 11.701 1.00 96.25 102 THR A C 1
ATOM 814 O O . THR A 1 102 ? -8.302 7.095 12.863 1.00 96.25 102 THR A O 1
ATOM 817 N N . HIS A 1 103 ? -8.560 8.399 11.073 1.00 93.19 103 HIS A N 1
ATOM 818 C CA . HIS A 1 103 ? -8.202 9.644 11.755 1.00 93.19 103 HIS A CA 1
ATOM 819 C C . HIS A 1 103 ? -9.425 10.484 12.122 1.00 93.19 103 HIS A C 1
ATOM 821 O O . HIS A 1 103 ? -9.330 11.342 12.995 1.00 93.19 103 HIS A O 1
ATOM 827 N N . GLN A 1 104 ? -10.539 10.298 11.420 1.00 80.94 104 GLN A N 1
ATOM 828 C CA . GLN A 1 104 ? -11.765 11.058 11.657 1.00 80.94 104 GLN A CA 1
ATOM 829 C C . GLN A 1 104 ? -12.646 10.448 12.753 1.00 80.94 104 GLN A C 1
ATOM 831 O O . GLN A 1 104 ? -13.540 11.142 13.230 1.00 80.94 104 GLN A O 1
ATOM 836 N N . SER A 1 105 ? -12.395 9.186 13.111 1.00 71.50 105 SER A N 1
ATOM 837 C CA . SER A 1 105 ? -13.053 8.449 14.195 1.00 71.50 105 SER A CA 1
ATOM 838 C C . SER A 1 105 ? -12.548 8.836 15.577 1.00 71.50 105 SER A C 1
ATOM 840 O O . SER A 1 105 ? -11.332 9.113 15.705 1.00 71.50 105 SER A O 1
#

Foldseek 3Di:
DPPDDDPVVVLVVLLVVVCVVAVLVVLQVLLVVLCVVQVVVLVVLVVDDDDDLVVLVVVLVVSVVSLCVSVVRDPPDDPSSHDPPRNVVVSVVSNVSSNVSSVVD

Radius of gyration: 18.44 Å; chains: 1; bounding box: 50×19×57 Å

Sequence (105 aa):
MIARDPPGAVQGSLRALAVDCWDLAALATEYRRFMARFGPVLEALRAHTDHDPEQCFIVRTLLIHAFRRVTLHDPQLPAELLPVDWPGPAAYVLCRDFYRLTHQS

pLDDT: mean 89.28, std 12.91, range [37.69, 98.69]

Secondary structure (DSSP, 8-state):
------TTHHHHHHHHHHHHHS-HHHHHHHHHHHHHHHHHHHHHHHT-S---HHHHHHHHHHHHHHHHHHHTS-----GGGS-TT--HHHHHHHHHHHHHHHHH-